Protein AF-A0A933JSU2-F1 (afdb_monomer)

Mean predicted aligned error: 5.45 Å

Radius of gyration: 15.97 Å; Cα contacts (8 Å, |Δi|>4): 319; chains: 1; bounding box: 37×45×42 Å

Structure (mmCIF, N/CA/C/O backbone):
data_AF-A0A933JSU2-F1
#
_entry.id   AF-A0A933JSU2-F1
#
loop_
_atom_site.group_PDB
_atom_site.id
_atom_site.type_symbol
_atom_site.label_atom_id
_atom_site.label_alt_id
_atom_site.label_comp_id
_atom_site.label_asym_id
_atom_site.label_entity_id
_atom_site.label_seq_id
_atom_site.pdbx_PDB_ins_code
_atom_site.Cartn_x
_atom_site.Cartn_y
_atom_site.Cartn_z
_atom_site.occupancy
_atom_site.B_iso_or_equiv
_atom_site.auth_seq_id
_atom_site.auth_comp_id
_atom_site.auth_asym_id
_atom_site.auth_atom_id
_atom_site.pdbx_PDB_model_num
ATOM 1 N N . MET A 1 1 ? 10.159 14.121 6.635 1.00 66.31 1 MET A N 1
ATOM 2 C CA . MET A 1 1 ? 8.686 14.130 6.765 1.00 66.31 1 MET A CA 1
ATOM 3 C C . MET A 1 1 ? 8.105 12.788 6.325 1.00 66.31 1 MET A C 1
ATOM 5 O O . MET A 1 1 ? 7.801 12.000 7.202 1.00 66.31 1 MET A O 1
ATOM 9 N N . LEU A 1 2 ? 8.091 12.448 5.029 1.00 83.69 2 LEU A N 1
ATOM 10 C CA . LEU A 1 2 ? 7.531 11.191 4.487 1.00 83.69 2 LEU A CA 1
ATOM 11 C C . LEU A 1 2 ? 7.936 9.894 5.227 1.00 83.69 2 LEU A C 1
ATOM 13 O O . LEU A 1 2 ? 7.106 9.008 5.416 1.00 83.69 2 LEU A O 1
ATOM 17 N N . LYS A 1 3 ? 9.190 9.804 5.694 1.00 85.19 3 LYS A N 1
ATOM 18 C CA . LYS A 1 3 ? 9.734 8.637 6.412 1.00 85.19 3 LYS A CA 1
ATOM 19 C C . LYS A 1 3 ? 8.897 8.212 7.629 1.00 85.19 3 LYS A C 1
ATOM 21 O O . LYS A 1 3 ? 8.788 7.021 7.881 1.00 85.19 3 LYS A O 1
ATOM 26 N N . ALA A 1 4 ? 8.274 9.148 8.352 1.00 87.25 4 ALA A N 1
ATOM 27 C CA . ALA A 1 4 ? 7.486 8.816 9.545 1.00 87.25 4 ALA A CA 1
ATOM 28 C C . ALA A 1 4 ? 6.256 7.946 9.216 1.00 87.25 4 ALA A C 1
ATOM 30 O O . ALA A 1 4 ? 5.925 7.030 9.968 1.00 87.25 4 ALA A O 1
ATOM 31 N N . TRP A 1 5 ? 5.644 8.171 8.051 1.00 91.56 5 TRP A N 1
ATOM 32 C CA . TRP A 1 5 ? 4.443 7.469 7.583 1.00 91.56 5 TRP A CA 1
ATOM 33 C C . TRP A 1 5 ? 4.733 6.355 6.582 1.00 91.56 5 TRP A C 1
ATOM 35 O O . TRP A 1 5 ? 3.798 5.717 6.104 1.00 91.56 5 TRP A O 1
ATOM 45 N N . THR A 1 6 ? 6.005 6.124 6.256 1.00 95.56 6 THR A N 1
ATOM 46 C CA . THR A 1 6 ? 6.408 5.141 5.250 1.00 95.56 6 THR A CA 1
ATOM 47 C 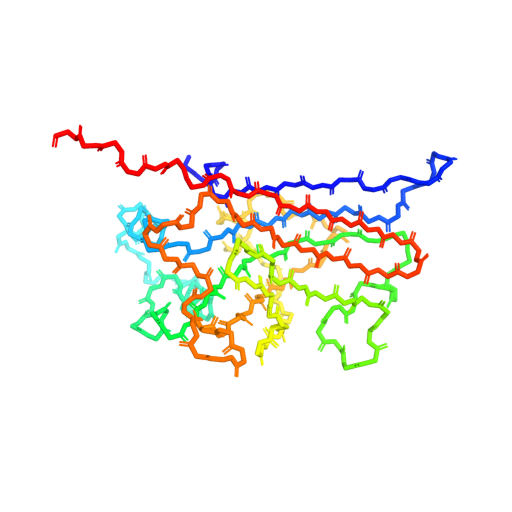C . THR A 1 6 ? 7.009 3.916 5.912 1.00 95.56 6 THR A C 1
ATOM 49 O O . THR A 1 6 ? 7.775 4.033 6.870 1.00 95.56 6 THR A O 1
ATOM 52 N N . ARG A 1 7 ? 6.643 2.741 5.413 1.00 97.69 7 ARG A N 1
ATOM 53 C CA . ARG A 1 7 ? 7.197 1.449 5.815 1.00 97.69 7 ARG A CA 1
ATOM 54 C C . ARG A 1 7 ? 7.610 0.682 4.576 1.00 97.69 7 ARG A C 1
ATOM 56 O O . ARG A 1 7 ? 7.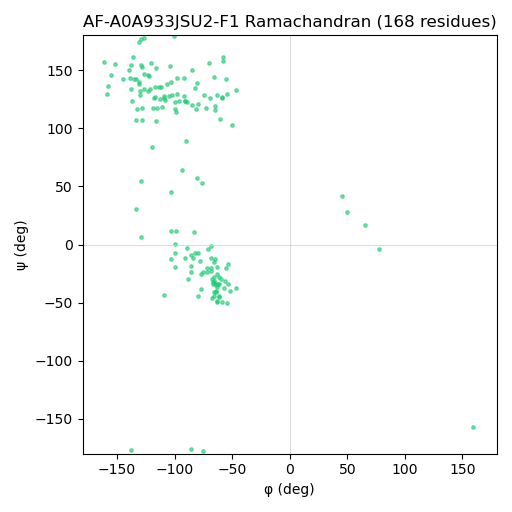090 0.936 3.492 1.00 97.69 7 ARG A O 1
ATOM 63 N N . GLU A 1 8 ? 8.558 -0.222 4.741 1.00 97.88 8 GLU A N 1
ATOM 64 C CA . GLU A 1 8 ? 9.029 -1.086 3.670 1.00 97.88 8 GLU A CA 1
ATOM 65 C C . GLU A 1 8 ? 9.229 -2.506 4.177 1.00 97.88 8 GLU A C 1
ATOM 67 O O . GLU A 1 8 ? 9.480 -2.712 5.363 1.00 97.88 8 GLU A O 1
ATOM 72 N N . ASP A 1 9 ? 9.129 -3.457 3.259 1.00 98.06 9 ASP A N 1
ATOM 73 C CA . ASP A 1 9 ? 9.507 -4.843 3.471 1.00 98.06 9 ASP A CA 1
ATOM 74 C C . ASP A 1 9 ? 10.104 -5.414 2.176 1.00 98.06 9 ASP A C 1
ATOM 76 O O . ASP A 1 9 ? 9.674 -5.080 1.064 1.00 98.06 9 ASP A O 1
ATOM 80 N N . ARG A 1 10 ? 11.128 -6.255 2.320 1.00 96.88 10 ARG A N 1
ATOM 81 C CA . ARG A 1 10 ? 11.820 -6.919 1.214 1.00 96.88 10 ARG A CA 1
ATOM 82 C C . ARG A 1 10 ? 11.866 -8.410 1.487 1.00 96.88 10 ARG A C 1
ATOM 84 O O . ARG A 1 10 ? 12.627 -8.879 2.329 1.00 96.88 10 ARG A O 1
ATOM 91 N N . VAL A 1 11 ? 11.061 -9.147 0.738 1.00 96.00 11 VAL A N 1
ATOM 92 C CA . VAL A 1 11 ? 10.885 -10.582 0.915 1.00 96.00 11 VAL A CA 1
ATOM 93 C C . VAL A 1 11 ? 11.864 -11.332 0.026 1.00 96.00 11 VAL A C 1
ATOM 95 O O . VAL A 1 11 ? 11.904 -11.123 -1.191 1.00 96.00 11 VAL A O 1
ATOM 98 N N . TYR A 1 12 ? 12.611 -12.242 0.645 1.00 93.50 12 TYR A N 1
ATOM 99 C CA . TYR A 1 12 ? 13.533 -13.152 -0.020 1.00 93.50 12 TYR A CA 1
ATOM 100 C C . TYR A 1 12 ? 13.161 -14.601 0.295 1.00 93.50 12 TYR A C 1
ATOM 102 O O . TYR A 1 12 ? 12.760 -14.911 1.415 1.00 93.50 12 TYR A O 1
ATOM 110 N N . ASP A 1 13 ? 13.352 -15.495 -0.669 1.00 89.44 13 ASP A N 1
ATOM 111 C CA . ASP A 1 13 ? 13.248 -16.943 -0.489 1.00 89.44 13 ASP A CA 1
ATOM 112 C C . ASP A 1 13 ? 14.517 -17.599 -1.031 1.00 89.44 13 ASP A C 1
ATOM 114 O O . ASP A 1 13 ? 14.833 -17.456 -2.208 1.00 89.44 13 ASP A O 1
ATOM 118 N N . ARG A 1 14 ? 15.283 -18.272 -0.164 1.00 85.75 14 ARG A N 1
ATOM 119 C CA . ARG A 1 14 ? 16.568 -18.916 -0.514 1.00 85.75 14 ARG A CA 1
ATOM 120 C C . ARG A 1 14 ? 17.494 -18.029 -1.371 1.00 85.75 14 ARG A C 1
ATOM 122 O O . ARG A 1 14 ? 18.152 -18.525 -2.277 1.00 85.75 14 ARG A O 1
ATOM 129 N N . LEU A 1 15 ? 17.571 -16.735 -1.033 1.00 84.94 15 LEU A N 1
ATOM 130 C CA . LEU A 1 15 ? 18.333 -15.668 -1.716 1.00 84.94 15 LEU A CA 1
ATOM 131 C C . LEU A 1 15 ? 17.701 -15.105 -3.004 1.00 84.94 15 LEU A C 1
ATOM 133 O O . LEU A 1 15 ? 18.206 -14.120 -3.541 1.00 84.94 15 LEU A O 1
ATOM 137 N N . GLU A 1 16 ? 16.576 -15.642 -3.468 1.00 89.25 16 GLU A N 1
ATOM 138 C CA . GLU A 1 16 ? 15.798 -15.052 -4.556 1.00 89.25 16 GLU A CA 1
ATOM 139 C C . GLU A 1 16 ? 14.899 -13.937 -4.024 1.00 89.25 16 GLU A C 1
ATOM 141 O O . GLU A 1 16 ? 14.214 -14.096 -3.014 1.00 89.25 16 GLU A O 1
ATOM 146 N N . SER A 1 17 ? 14.872 -12.798 -4.714 1.00 92.88 17 SER A N 1
ATOM 147 C CA . SER A 1 17 ? 13.956 -11.707 -4.365 1.00 92.88 17 SER A CA 1
ATOM 148 C C . SER A 1 17 ? 12.537 -12.073 -4.801 1.00 92.88 17 SER A C 1
ATOM 150 O O . SER A 1 17 ? 12.336 -12.449 -5.953 1.00 92.88 17 SER A O 1
ATOM 152 N N . ARG A 1 18 ? 11.555 -11.963 -3.901 1.00 95.50 18 ARG A N 1
ATOM 153 C CA . ARG A 1 18 ? 10.157 -12.356 -4.160 1.00 95.50 18 ARG A CA 1
ATOM 154 C C . ARG A 1 18 ? 9.210 -11.165 -4.275 1.00 95.50 18 ARG A C 1
ATOM 156 O O . ARG A 1 18 ? 8.371 -11.141 -5.168 1.00 95.50 18 ARG A O 1
ATOM 163 N N . LEU A 1 19 ? 9.348 -10.184 -3.387 1.00 97.56 19 LEU A N 1
ATOM 164 C CA . LEU A 1 19 ? 8.538 -8.965 -3.376 1.00 97.56 19 LEU A CA 1
ATOM 165 C C . LEU A 1 19 ? 9.284 -7.880 -2.612 1.00 97.56 19 LEU A C 1
ATOM 167 O O . LEU A 1 19 ? 9.680 -8.100 -1.470 1.00 97.56 19 LEU A O 1
ATOM 171 N N . PHE A 1 20 ? 9.418 -6.700 -3.203 1.00 98.06 20 PHE A N 1
ATOM 172 C CA . PHE A 1 20 ? 9.782 -5.488 -2.476 1.00 98.06 20 PHE A CA 1
ATOM 173 C C . PHE A 1 20 ? 8.563 -4.584 -2.427 1.00 98.06 20 PHE A C 1
ATOM 175 O O . PHE A 1 20 ? 7.991 -4.278 -3.470 1.00 98.06 20 PHE A O 1
ATOM 182 N N . ALA A 1 21 ? 8.168 -4.164 -1.233 1.00 98.38 21 ALA A N 1
ATOM 183 C CA . ALA A 1 21 ? 7.017 -3.304 -1.025 1.00 98.38 21 ALA A CA 1
ATOM 184 C C . ALA A 1 21 ? 7.411 -2.120 -0.147 1.00 98.38 21 ALA A C 1
ATOM 186 O O . ALA A 1 21 ? 8.007 -2.286 0.912 1.00 98.38 21 ALA A O 1
ATOM 187 N N . THR A 1 22 ? 7.039 -0.919 -0.570 1.00 98.62 22 THR A N 1
ATOM 188 C CA . THR A 1 22 ? 7.160 0.306 0.220 1.00 98.62 22 THR A CA 1
ATOM 189 C C . THR A 1 22 ? 5.818 1.010 0.185 1.00 98.62 22 THR A C 1
ATOM 191 O O . THR A 1 22 ? 5.270 1.217 -0.892 1.00 98.62 22 THR A O 1
ATOM 194 N N . ALA A 1 23 ? 5.276 1.384 1.338 1.00 98.19 23 ALA A N 1
ATOM 195 C CA . ALA A 1 23 ? 3.985 2.053 1.409 1.00 98.19 23 ALA A CA 1
ATOM 196 C C . ALA A 1 23 ? 4.019 3.258 2.337 1.00 98.19 23 ALA A C 1
ATOM 198 O O . ALA A 1 23 ? 4.630 3.213 3.404 1.00 98.19 23 ALA A O 1
ATOM 199 N N . THR A 1 24 ? 3.303 4.312 1.958 1.00 96.69 24 THR A N 1
ATOM 200 C CA . THR A 1 24 ? 3.030 5.485 2.788 1.00 96.69 24 THR A CA 1
ATOM 201 C C . THR A 1 24 ? 1.565 5.484 3.203 1.00 96.69 24 THR A C 1
ATOM 203 O O . THR A 1 24 ? 0.681 5.493 2.351 1.00 96.69 24 THR A O 1
ATOM 206 N N . PHE A 1 25 ? 1.303 5.536 4.509 1.00 95.06 25 PHE A N 1
ATOM 207 C CA . PHE A 1 25 ? -0.050 5.722 5.027 1.00 95.06 25 PHE A CA 1
ATOM 208 C C . PHE A 1 25 ? -0.458 7.200 4.958 1.00 95.06 25 PHE A C 1
ATOM 210 O O . PHE A 1 25 ? 0.176 8.057 5.585 1.00 95.06 25 PHE A O 1
ATOM 217 N N . HIS A 1 26 ? -1.538 7.510 4.240 1.00 92.50 26 HIS A N 1
ATOM 218 C CA . HIS A 1 26 ? -2.060 8.872 4.102 1.00 92.50 26 HIS A CA 1
ATOM 219 C C . HIS A 1 26 ? -2.895 9.288 5.316 1.00 92.50 26 HIS A C 1
ATOM 221 O O . HIS A 1 26 ? -4.055 9.663 5.189 1.00 92.50 26 HIS A O 1
ATOM 227 N N . SER A 1 27 ? -2.308 9.238 6.513 1.00 86.25 27 SER A N 1
ATOM 228 C CA . SER A 1 27 ? -2.986 9.692 7.734 1.00 86.25 27 SER A CA 1
ATOM 229 C C . SER A 1 27 ? -3.430 11.164 7.637 1.00 86.25 27 SER A C 1
ATOM 231 O O . SER A 1 27 ? -2.806 11.946 6.910 1.00 86.25 27 SER A O 1
ATOM 233 N N . PRO A 1 28 ? -4.424 11.605 8.432 1.00 83.69 28 PRO A N 1
ATOM 234 C CA . PRO A 1 28 ? -4.781 13.022 8.524 1.00 83.69 28 PRO A CA 1
ATOM 235 C C . PRO A 1 28 ? -3.577 13.929 8.832 1.00 83.69 28 PRO A C 1
ATOM 237 O O . PRO A 1 28 ? -3.412 14.978 8.213 1.00 83.69 28 PRO A O 1
ATOM 240 N N . ALA A 1 29 ? -2.680 13.490 9.724 1.00 84.38 29 ALA A N 1
ATOM 241 C CA . ALA A 1 29 ? -1.452 14.216 10.048 1.00 84.38 29 ALA A CA 1
ATOM 242 C C . ALA A 1 29 ? -0.496 14.319 8.848 1.00 84.38 29 ALA A C 1
ATOM 244 O O . ALA A 1 29 ? 0.083 15.380 8.615 1.00 84.38 29 ALA A O 1
ATOM 245 N N . PHE A 1 30 ? -0.363 13.246 8.059 1.00 87.19 30 PHE A N 1
ATOM 246 C CA . PHE A 1 30 ? 0.421 13.264 6.825 1.00 87.19 30 PHE A CA 1
ATOM 247 C C . PHE A 1 30 ? -0.168 14.240 5.810 1.00 87.19 30 PHE A C 1
ATOM 249 O O . PHE A 1 30 ? 0.569 15.067 5.286 1.00 87.19 30 PHE A O 1
ATOM 256 N N . ARG A 1 31 ? -1.483 14.185 5.564 1.00 86.38 31 ARG A N 1
ATOM 257 C CA . ARG A 1 31 ? -2.166 15.068 4.606 1.00 86.38 31 ARG A CA 1
ATOM 258 C C . ARG A 1 31 ? -2.038 16.536 5.000 1.00 86.38 31 ARG A C 1
ATOM 260 O O . ARG A 1 31 ? -1.639 17.354 4.179 1.00 86.38 31 ARG A O 1
ATOM 267 N N . LYS A 1 32 ? -2.247 16.858 6.281 1.00 84.56 32 LYS A N 1
ATOM 268 C CA . LYS A 1 32 ? -2.030 18.214 6.807 1.00 84.56 32 LYS A CA 1
ATOM 269 C C . LYS A 1 32 ? -0.588 18.678 6.594 1.00 84.56 32 LYS A C 1
ATOM 271 O O . LYS A 1 32 ? -0.364 19.765 6.074 1.00 84.56 32 LYS A O 1
ATOM 276 N N . ALA A 1 33 ? 0.390 17.851 6.964 1.00 84.19 33 ALA A N 1
ATOM 277 C CA . ALA A 1 33 ? 1.801 18.175 6.772 1.00 84.19 33 ALA A CA 1
ATOM 278 C C . ALA A 1 33 ? 2.165 18.307 5.281 1.00 84.19 33 ALA A C 1
ATOM 280 O O . ALA A 1 33 ? 2.973 19.157 4.913 1.00 84.19 33 ALA A O 1
ATOM 281 N N . PHE A 1 34 ? 1.561 17.485 4.419 1.00 84.25 34 PHE A N 1
ATOM 282 C CA . PHE A 1 34 ? 1.724 17.538 2.971 1.00 84.25 34 PHE A CA 1
ATOM 283 C C . PHE A 1 34 ? 1.208 18.862 2.402 1.00 84.25 34 PHE A C 1
ATOM 285 O O . PHE A 1 34 ? 1.961 19.523 1.690 1.00 84.25 34 PHE A O 1
ATOM 292 N N . MET A 1 35 ? -0.010 19.275 2.767 1.00 82.00 35 MET A N 1
ATOM 293 C CA . MET A 1 35 ? -0.618 20.537 2.329 1.00 82.00 35 MET A CA 1
ATOM 294 C C . MET A 1 35 ? 0.182 21.761 2.788 1.00 82.00 35 MET A C 1
ATOM 296 O O . MET A 1 35 ? 0.460 22.630 1.974 1.00 82.00 35 MET A O 1
ATOM 300 N N . LEU A 1 36 ? 0.636 21.797 4.049 1.00 82.12 36 LEU A N 1
ATOM 301 C CA . LEU A 1 36 ? 1.472 22.894 4.572 1.00 82.12 36 LEU A CA 1
ATOM 302 C C . LEU A 1 36 ? 2.815 23.035 3.842 1.00 82.12 36 LEU A C 1
ATOM 304 O O . LEU A 1 36 ? 3.406 24.105 3.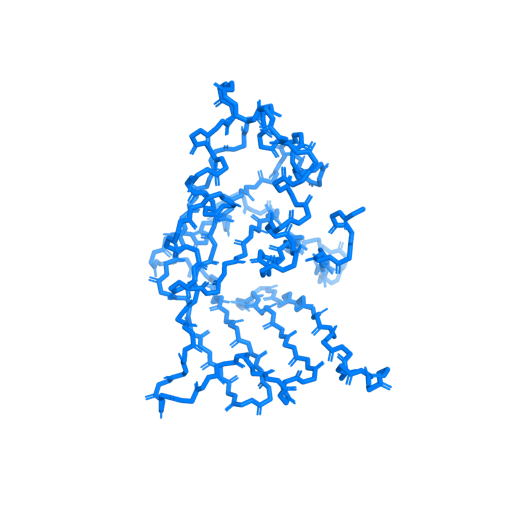811 1.00 82.12 36 LEU A O 1
ATOM 308 N N . ARG A 1 37 ? 3.345 21.944 3.283 1.00 76.31 37 ARG A N 1
ATOM 309 C CA . ARG A 1 37 ? 4.603 21.974 2.523 1.00 76.31 37 ARG A CA 1
ATOM 310 C C . ARG A 1 37 ? 4.396 22.349 1.054 1.00 76.31 37 ARG A C 1
ATOM 312 O O . ARG A 1 37 ? 5.356 22.707 0.380 1.00 76.31 37 ARG A O 1
ATOM 319 N N . HIS A 1 38 ? 3.169 22.227 0.563 1.00 71.69 38 HIS A N 1
ATOM 320 C CA . HIS A 1 38 ? 2.805 22.410 -0.834 1.00 71.69 38 HIS A CA 1
ATOM 321 C C . HIS A 1 38 ? 1.621 23.381 -0.924 1.00 71.69 38 HIS A C 1
ATOM 323 O O . HIS A 1 38 ? 0.584 23.042 -1.488 1.00 71.69 38 HIS A O 1
ATOM 329 N N . GLU A 1 39 ? 1.769 24.571 -0.333 1.00 58.47 39 GLU A N 1
ATOM 330 C CA . GLU A 1 39 ? 0.710 25.593 -0.269 1.00 58.47 39 GLU A CA 1
ATOM 331 C C . GLU A 1 39 ? 0.251 26.036 -1.674 1.00 58.47 39 GLU A C 1
ATOM 333 O O . GLU A 1 39 ? -0.933 26.281 -1.886 1.00 58.47 39 GLU A O 1
ATOM 338 N N . ASP A 1 40 ? 1.152 25.988 -2.664 1.00 55.69 40 ASP A N 1
ATOM 339 C CA . ASP A 1 40 ? 0.900 26.351 -4.065 1.00 55.69 40 ASP A CA 1
ATOM 340 C C . ASP A 1 40 ? 0.730 25.134 -4.990 1.00 55.69 40 ASP A C 1
ATOM 342 O O . ASP A 1 40 ? 1.293 25.063 -6.089 1.00 55.69 40 ASP A O 1
ATOM 346 N N . PHE A 1 41 ? -0.041 24.128 -4.572 1.00 62.91 41 PHE A N 1
ATOM 347 C CA . PHE A 1 41 ? -0.300 22.939 -5.391 1.00 62.91 41 PHE A CA 1
ATOM 348 C C . PHE A 1 41 ? -1.321 23.206 -6.521 1.00 62.91 41 PHE A C 1
ATOM 350 O O . PHE A 1 41 ? -2.316 22.502 -6.670 1.00 62.91 41 PHE A O 1
ATOM 357 N N . SER A 1 42 ? -1.061 24.239 -7.326 1.00 58.44 42 SER A N 1
ATOM 358 C CA . SER A 1 42 ? -1.865 24.688 -8.475 1.00 58.44 42 SER A CA 1
ATOM 359 C C . SER A 1 42 ? -1.302 24.209 -9.825 1.00 58.44 42 SER A C 1
ATOM 361 O O . SER A 1 42 ? -1.920 24.416 -10.866 1.00 58.44 42 SER A O 1
ATOM 363 N N . GLY A 1 43 ? -0.116 23.587 -9.831 1.00 66.94 43 GLY A N 1
ATOM 364 C CA . GLY A 1 43 ? 0.557 23.082 -11.037 1.00 66.94 43 GLY A CA 1
ATOM 365 C C . GLY A 1 43 ? 0.121 21.668 -11.464 1.00 66.94 43 GLY A C 1
ATOM 366 O O . GLY A 1 43 ? -0.718 21.064 -10.808 1.00 66.94 43 GLY A O 1
ATOM 367 N N . PRO A 1 44 ? 0.728 21.075 -12.512 1.00 62.34 44 PRO A N 1
ATOM 368 C CA . PRO A 1 44 ? 0.314 19.784 -13.093 1.00 62.34 44 PRO A CA 1
ATOM 369 C C . PRO A 1 44 ? 0.244 18.586 -12.129 1.00 62.34 44 PRO A C 1
ATOM 371 O O . PRO A 1 44 ? -0.414 17.592 -12.434 1.00 62.34 44 PRO A O 1
ATOM 374 N N . GLY A 1 45 ? 0.924 18.661 -10.979 1.00 68.19 45 GLY A N 1
ATOM 375 C CA . GLY A 1 45 ? 0.847 17.652 -9.923 1.00 68.19 45 GLY A CA 1
ATOM 376 C C . GLY A 1 45 ? -0.481 17.645 -9.162 1.00 68.19 45 GLY A C 1
ATOM 377 O O . GLY A 1 45 ? -0.807 16.618 -8.567 1.00 68.19 45 GLY A O 1
ATOM 378 N N . SER A 1 46 ? -1.247 18.744 -9.208 1.00 72.44 46 SER A N 1
ATOM 379 C CA . SER A 1 46 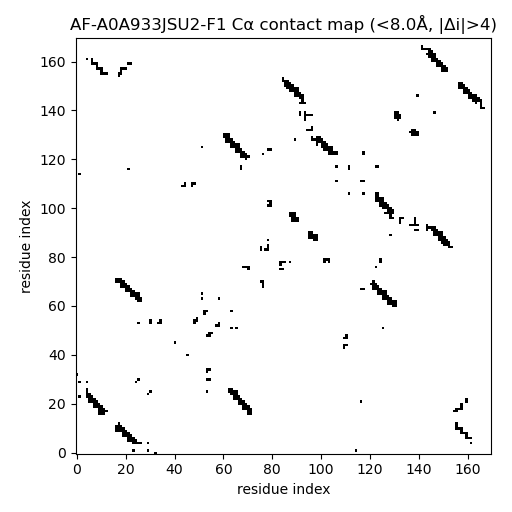? -2.465 19.000 -8.423 1.00 72.44 46 SER A CA 1
ATOM 380 C C . SER A 1 46 ? -3.516 17.914 -8.553 1.00 72.44 46 SER A C 1
ATOM 382 O O . SER A 1 46 ? -3.943 17.334 -7.554 1.00 72.44 46 SER A O 1
ATOM 384 N N . GLU A 1 47 ? -3.834 17.556 -9.789 1.00 75.00 47 GLU A N 1
ATOM 385 C CA . GLU A 1 47 ? -4.787 16.501 -10.113 1.00 75.00 47 GLU A CA 1
ATOM 386 C C . GLU A 1 47 ? -4.343 15.136 -9.571 1.00 75.00 47 GLU A C 1
ATOM 388 O O . GLU A 1 47 ? -5.170 14.341 -9.128 1.00 75.00 47 GLU A O 1
ATOM 393 N N . GLN A 1 48 ? -3.034 14.859 -9.540 1.00 75.12 48 GLN A N 1
ATOM 394 C CA . GLN A 1 48 ? -2.525 13.591 -9.015 1.00 75.12 48 GLN A CA 1
ATOM 395 C C . GLN A 1 48 ? -2.533 13.537 -7.483 1.00 75.12 48 GLN A C 1
ATOM 397 O O . GLN A 1 48 ? -2.868 12.502 -6.915 1.00 75.12 48 GLN A O 1
ATOM 402 N N . ALA A 1 49 ? -2.225 14.632 -6.782 1.00 77.19 49 ALA A N 1
ATOM 403 C CA . ALA A 1 49 ? -2.411 14.644 -5.327 1.00 77.19 49 ALA A CA 1
ATOM 404 C C . ALA A 1 49 ? -3.896 14.564 -4.953 1.00 77.19 49 ALA A C 1
ATOM 406 O O . ALA A 1 49 ? -4.245 13.912 -3.971 1.00 77.19 49 ALA A O 1
ATOM 407 N N . ARG A 1 50 ? -4.777 15.170 -5.759 1.00 77.50 50 ARG A N 1
ATOM 408 C CA . ARG A 1 50 ? -6.227 15.084 -5.572 1.00 77.50 50 ARG A CA 1
ATOM 409 C C . ARG A 1 50 ? -6.750 13.663 -5.779 1.00 77.50 50 ARG A C 1
ATOM 411 O O . ARG A 1 50 ? -7.587 13.212 -4.995 1.00 77.50 50 ARG A O 1
ATOM 418 N N . SER A 1 51 ? -6.249 12.945 -6.788 1.00 75.00 51 SER A N 1
ATOM 419 C CA . SER A 1 51 ? -6.636 11.552 -7.043 1.00 75.00 51 SER A CA 1
ATOM 420 C C . SER A 1 51 ? -6.154 10.595 -5.949 1.00 75.00 51 SER A C 1
ATOM 422 O O . SER A 1 51 ? -6.860 9.639 -5.646 1.00 75.00 51 SER A O 1
ATOM 424 N N . LEU A 1 52 ? -5.029 10.904 -5.296 1.00 79.38 52 LEU A N 1
ATOM 425 C CA . LEU A 1 52 ? -4.510 10.236 -4.091 1.00 79.38 52 LEU A CA 1
ATOM 426 C C . LEU A 1 52 ? -5.137 10.738 -2.775 1.00 79.38 52 LEU A C 1
ATOM 428 O O . LEU A 1 52 ? -4.608 10.481 -1.689 1.00 79.38 52 LEU A O 1
ATOM 432 N N . SER A 1 53 ? -6.210 11.525 -2.886 1.00 80.31 53 SER A N 1
ATOM 433 C CA . SER A 1 53 ? -6.935 12.179 -1.791 1.00 80.31 53 SER A CA 1
ATOM 434 C C . SER A 1 53 ? -6.039 12.943 -0.805 1.00 80.31 53 SER A C 1
ATOM 436 O O . SER A 1 53 ? -6.385 13.109 0.360 1.00 80.31 53 SER A O 1
ATOM 438 N N . LEU A 1 54 ? -4.881 13.443 -1.240 1.00 79.62 54 LEU A N 1
ATOM 439 C CA . LEU A 1 54 ? -3.968 14.188 -0.367 1.00 79.62 54 LEU A CA 1
ATOM 440 C C . LEU A 1 54 ? -4.505 15.579 -0.015 1.00 79.62 54 LEU A C 1
ATOM 442 O O . LEU A 1 54 ? -4.112 16.144 1.001 1.00 79.62 54 LEU A O 1
ATOM 446 N N . THR A 1 55 ? -5.392 16.113 -0.855 1.00 70.94 55 THR A N 1
ATOM 447 C CA . THR A 1 55 ? -5.957 17.467 -0.759 1.00 70.94 55 THR A CA 1
ATOM 448 C C . THR A 1 55 ? -7.492 17.481 -0.844 1.00 70.94 55 THR A C 1
ATOM 450 O O . THR A 1 55 ? -8.101 18.546 -0.913 1.00 70.94 55 THR A O 1
ATOM 453 N N . SER A 1 56 ? -8.135 16.306 -0.858 1.00 72.25 56 SER A N 1
ATOM 454 C CA . SER A 1 56 ? -9.578 16.144 -1.104 1.00 72.25 56 SER A CA 1
ATOM 455 C C . SER A 1 56 ? -10.379 16.000 0.193 1.00 72.25 56 SER A C 1
ATOM 457 O O . SER A 1 56 ? -9.956 15.282 1.092 1.00 72.25 56 SER A O 1
ATOM 459 N N . ALA A 1 57 ? -11.589 16.570 0.253 1.00 62.59 57 ALA A N 1
ATOM 460 C CA . ALA A 1 57 ? -12.508 16.376 1.386 1.00 62.59 57 ALA A CA 1
ATOM 461 C C . ALA A 1 57 ? -12.942 14.903 1.575 1.00 62.59 57 ALA A C 1
ATOM 463 O O . ALA A 1 57 ? -13.051 14.435 2.701 1.00 62.59 57 ALA A O 1
ATOM 464 N N . GLY A 1 58 ? -13.084 14.133 0.486 1.00 59.44 58 GLY A N 1
ATOM 465 C CA . GLY A 1 58 ? -13.403 12.693 0.536 1.00 59.44 58 GLY A CA 1
ATOM 466 C C . GLY A 1 58 ? -12.284 11.799 1.096 1.00 59.44 58 GLY A C 1
ATOM 467 O O . GLY A 1 58 ? -12.453 10.591 1.218 1.00 59.44 58 GLY A O 1
ATOM 468 N N . ALA A 1 59 ? -11.130 12.368 1.459 1.00 65.50 59 ALA A N 1
ATOM 469 C CA . ALA A 1 59 ? -10.024 11.638 2.080 1.00 65.50 59 ALA A CA 1
ATOM 470 C C . ALA A 1 59 ? -10.358 11.099 3.483 1.00 65.50 59 ALA A C 1
ATOM 472 O O . ALA A 1 59 ? -9.620 10.272 4.024 1.00 65.50 59 ALA A O 1
ATOM 473 N N . GLU A 1 60 ? -11.433 11.598 4.091 1.00 71.12 60 GLU A N 1
ATOM 474 C CA . GLU A 1 60 ? -11.928 11.137 5.387 1.00 71.12 60 GLU A CA 1
ATOM 475 C C . GLU A 1 60 ? -12.822 9.898 5.273 1.00 71.12 60 GLU A C 1
ATOM 477 O O . GLU A 1 60 ? -13.060 9.251 6.282 1.00 71.12 60 GLU A O 1
ATOM 482 N N . GLU A 1 61 ? -13.254 9.514 4.067 1.00 83.06 61 GLU 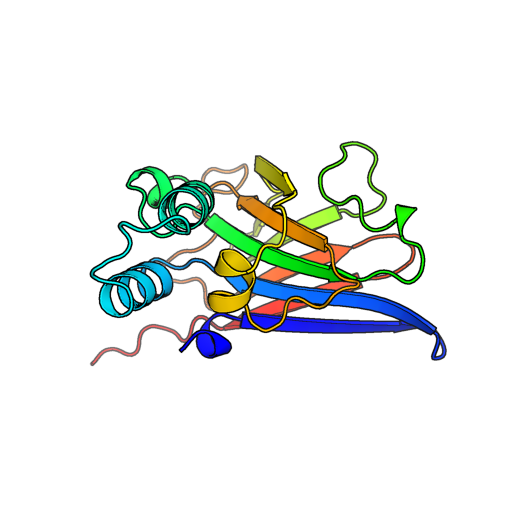A N 1
ATOM 483 C CA . GLU A 1 61 ? -14.184 8.393 3.847 1.00 83.06 61 GLU A CA 1
ATOM 484 C C . GLU A 1 61 ? -13.485 7.027 3.741 1.00 83.06 61 GLU A C 1
ATOM 486 O O . GLU A 1 61 ? -14.139 5.985 3.706 1.00 83.06 61 GLU A O 1
ATOM 491 N N . SER A 1 62 ? -12.150 7.003 3.670 1.00 89.00 62 SER A N 1
ATOM 492 C CA . SER A 1 62 ? -11.374 5.765 3.558 1.00 89.00 62 SER A CA 1
ATOM 493 C C . SER A 1 62 ? -9.980 5.886 4.168 1.00 89.00 62 SER A C 1
ATOM 495 O O . SER A 1 62 ? -9.398 6.970 4.257 1.00 89.00 62 S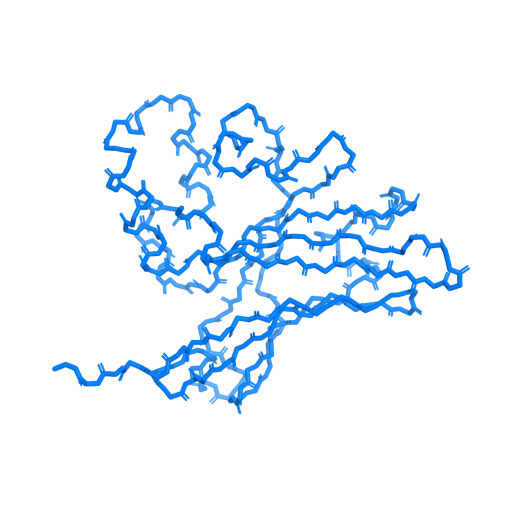ER A O 1
ATOM 497 N N . LEU A 1 63 ? -9.422 4.744 4.567 1.00 92.69 63 LEU A N 1
ATOM 498 C CA . LEU A 1 63 ? -8.007 4.634 4.910 1.00 92.69 63 LEU A CA 1
ATOM 499 C C . LEU A 1 63 ? -7.227 4.400 3.615 1.00 92.69 63 LEU A C 1
ATOM 501 O O . LEU A 1 63 ? -7.469 3.409 2.930 1.00 92.69 63 LEU A O 1
ATOM 505 N N . GLU A 1 64 ? -6.301 5.295 3.271 1.00 94.69 64 GLU A N 1
ATOM 506 C CA . GLU A 1 64 ? -5.582 5.250 1.993 1.00 94.69 64 GLU A CA 1
ATOM 507 C C . GLU A 1 64 ? -4.077 5.045 2.190 1.00 94.69 64 GLU A C 1
ATOM 509 O O . GLU A 1 64 ? -3.434 5.684 3.031 1.00 94.69 64 GLU A O 1
ATOM 514 N N . PHE A 1 65 ? -3.516 4.158 1.374 1.00 96.69 65 PHE A N 1
ATOM 515 C CA . PHE A 1 65 ? -2.089 3.896 1.266 1.00 96.69 65 PHE A CA 1
ATOM 516 C C . PHE A 1 65 ? -1.639 4.156 -0.164 1.00 96.69 65 PHE A C 1
ATOM 518 O O . PHE A 1 65 ? -2.256 3.665 -1.109 1.00 96.69 65 PHE A O 1
ATOM 525 N N . PHE A 1 66 ? -0.527 4.866 -0.325 1.00 97.31 66 PHE A N 1
ATOM 526 C CA . PHE A 1 66 ? 0.230 4.817 -1.570 1.00 97.31 66 PHE A CA 1
ATOM 527 C C . PHE A 1 66 ? 1.281 3.722 -1.449 1.00 97.31 66 PHE A C 1
ATOM 529 O O . PHE A 1 66 ? 2.075 3.742 -0.510 1.00 97.31 66 PHE A O 1
ATOM 536 N N . VAL A 1 67 ? 1.270 2.762 -2.366 1.00 98.31 67 VAL A N 1
ATOM 537 C CA . VAL A 1 67 ? 2.113 1.564 -2.319 1.00 98.31 67 VAL A CA 1
ATOM 538 C C . VAL A 1 67 ? 2.944 1.494 -3.593 1.00 98.31 67 VAL A C 1
ATOM 540 O O . VAL A 1 67 ? 2.408 1.637 -4.684 1.00 98.31 67 VAL A O 1
ATOM 543 N N . SER A 1 68 ? 4.245 1.260 -3.461 1.00 98.44 68 SER A N 1
ATOM 544 C CA . SER A 1 68 ? 5.169 0.933 -4.545 1.00 98.44 68 SER A CA 1
ATOM 545 C C . SER A 1 68 ? 5.644 -0.500 -4.364 1.00 98.44 68 SER A C 1
ATOM 547 O O . SER A 1 68 ? 6.192 -0.833 -3.312 1.00 98.44 68 SER A O 1
ATOM 549 N N . THR A 1 69 ? 5.475 -1.334 -5.383 1.00 98.31 69 THR A N 1
ATOM 550 C CA . THR A 1 69 ? 5.857 -2.748 -5.353 1.00 98.31 69 THR A CA 1
ATOM 551 C C . THR A 1 69 ? 6.753 -3.112 -6.524 1.00 98.31 69 THR A C 1
ATOM 553 O O . THR A 1 69 ? 6.609 -2.597 -7.633 1.00 98.31 69 THR A O 1
ATOM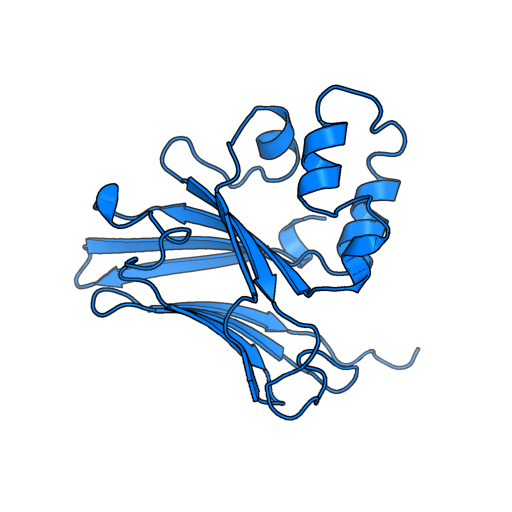 556 N N . TRP A 1 70 ? 7.664 -4.045 -6.288 1.00 97.94 70 TRP A N 1
ATOM 557 C CA . TRP A 1 70 ? 8.447 -4.724 -7.312 1.00 97.94 70 TRP A CA 1
ATOM 558 C C . TRP A 1 70 ? 8.393 -6.232 -7.073 1.00 97.94 70 TRP A C 1
ATOM 560 O O . TRP A 1 70 ? 8.514 -6.683 -5.933 1.00 97.94 70 TRP A O 1
ATOM 570 N N . THR A 1 71 ? 8.249 -7.003 -8.144 1.00 97.31 71 THR A N 1
ATOM 571 C CA . THR A 1 71 ? 8.276 -8.471 -8.148 1.00 97.31 71 THR A CA 1
ATOM 572 C C . THR A 1 71 ? 9.273 -8.948 -9.210 1.00 97.31 71 THR A C 1
ATOM 574 O O . THR A 1 71 ? 9.491 -8.247 -10.201 1.00 97.31 71 THR A O 1
ATOM 577 N N . PRO A 1 72 ? 9.880 -10.138 -9.047 1.00 95.50 72 PRO A N 1
ATOM 578 C CA . PRO A 1 72 ? 10.821 -10.688 -10.025 1.00 95.50 72 PRO A CA 1
ATOM 579 C C . PRO A 1 72 ? 10.148 -11.039 -11.359 1.00 95.50 72 PRO A C 1
ATOM 581 O O . PRO A 1 72 ? 10.775 -10.922 -12.408 1.00 95.50 72 PRO A O 1
ATOM 584 N N . ASN A 1 73 ? 8.877 -11.450 -11.323 1.00 95.31 73 ASN A N 1
ATOM 585 C CA . ASN A 1 73 ? 8.043 -11.609 -12.507 1.00 95.31 73 ASN A CA 1
ATOM 586 C C . ASN A 1 73 ? 7.127 -10.377 -12.643 1.00 95.31 73 ASN A C 1
ATOM 588 O O . ASN A 1 73 ? 6.303 -10.171 -11.745 1.00 95.31 73 ASN A O 1
ATOM 592 N N . PRO A 1 74 ? 7.242 -9.573 -13.718 1.00 93.12 74 PRO A N 1
ATOM 593 C CA . PRO A 1 74 ? 6.387 -8.408 -13.950 1.00 93.12 74 PRO A CA 1
ATOM 594 C C . PRO A 1 74 ? 4.889 -8.722 -13.967 1.00 93.12 74 PRO A C 1
ATOM 596 O O . PRO A 1 74 ? 4.110 -7.886 -13.515 1.00 93.12 74 PRO A O 1
ATOM 599 N N . ASP A 1 75 ? 4.500 -9.919 -14.415 1.00 95.19 75 ASP A N 1
ATOM 600 C CA . ASP A 1 75 ? 3.094 -10.340 -14.471 1.00 95.19 75 ASP A CA 1
ATOM 601 C C . ASP A 1 75 ? 2.499 -10.529 -13.073 1.00 95.19 75 ASP A C 1
ATOM 603 O O . ASP A 1 75 ? 1.298 -10.415 -12.895 1.00 95.19 75 ASP A O 1
ATOM 607 N N . TRP A 1 76 ? 3.334 -10.767 -12.056 1.00 96.88 76 TRP A N 1
ATOM 608 C CA . TRP A 1 76 ? 2.882 -10.800 -10.664 1.00 96.88 76 TRP A CA 1
ATOM 609 C C . TRP A 1 76 ? 2.709 -9.402 -10.074 1.00 96.88 76 TRP A C 1
ATOM 611 O O . TRP A 1 76 ? 2.286 -9.284 -8.934 1.00 96.88 76 TRP A O 1
ATOM 621 N N . ASN A 1 77 ? 3.097 -8.326 -10.758 1.00 97.38 77 ASN A N 1
ATOM 622 C CA . ASN A 1 77 ? 2.917 -6.975 -10.237 1.00 97.38 77 ASN A CA 1
ATOM 623 C C . ASN A 1 77 ? 1.594 -6.394 -10.744 1.00 97.38 77 ASN A C 1
ATOM 625 O O . ASN A 1 77 ? 1.568 -5.437 -11.515 1.00 97.38 77 ASN A O 1
ATOM 629 N N . ASP A 1 78 ? 0.502 -7.017 -10.324 1.00 97.69 78 ASP A N 1
ATOM 630 C CA . ASP A 1 78 ? -0.845 -6.844 -10.867 1.00 97.69 78 ASP A CA 1
ATOM 631 C C . ASP A 1 78 ? -1.892 -6.662 -9.754 1.00 97.69 78 ASP A C 1
ATOM 633 O O . ASP A 1 78 ? -3.045 -7.038 -9.908 1.00 97.69 78 ASP A O 1
ATOM 637 N N . PHE A 1 79 ? -1.499 -6.066 -8.622 1.00 98.19 79 PHE A N 1
ATOM 638 C CA . PHE A 1 79 ? -2.323 -5.922 -7.409 1.00 98.19 79 PHE A CA 1
ATOM 639 C C . PHE A 1 79 ? -3.703 -5.267 -7.624 1.00 98.19 79 PHE A C 1
ATOM 641 O O . PHE A 1 79 ? -4.542 -5.329 -6.731 1.00 98.19 79 PHE A O 1
ATOM 648 N N . ASP A 1 80 ? -3.925 -4.580 -8.747 1.00 97.94 80 ASP A N 1
ATOM 649 C CA . ASP A 1 80 ? -5.204 -3.969 -9.119 1.00 97.94 80 ASP A CA 1
ATOM 650 C C . ASP A 1 80 ? -6.146 -4.892 -9.912 1.00 97.94 80 ASP A C 1
ATOM 652 O O . ASP A 1 80 ? -7.257 -4.468 -10.225 1.00 97.94 80 ASP A O 1
ATOM 656 N N . GLN A 1 81 ? -5.722 -6.115 -10.238 1.00 97.94 81 GLN A N 1
ATOM 657 C CA . GLN A 1 81 ? -6.526 -7.113 -10.945 1.00 97.94 81 GLN A CA 1
ATOM 658 C C . GLN A 1 81 ? -7.284 -8.024 -9.971 1.00 97.94 81 GLN A C 1
ATOM 660 O O . GLN A 1 81 ? -6.757 -8.417 -8.928 1.00 97.94 81 GLN A O 1
ATOM 665 N N . ASP A 1 82 ? -8.511 -8.402 -10.338 1.00 94.00 82 ASP A N 1
ATOM 666 C CA . ASP A 1 82 ? -9.370 -9.276 -9.524 1.00 94.00 82 ASP A CA 1
ATOM 667 C C . ASP A 1 82 ? -8.808 -10.705 -9.386 1.00 94.00 82 ASP A C 1
ATOM 669 O O . ASP A 1 82 ? -9.072 -11.387 -8.394 1.00 94.00 82 ASP A O 1
ATOM 673 N N . ASP A 1 83 ? -8.031 -11.161 -10.372 1.00 95.12 83 ASP A N 1
ATOM 674 C CA . ASP A 1 83 ? -7.378 -12.472 -10.425 1.00 95.12 83 ASP A CA 1
ATOM 675 C C . ASP A 1 83 ? -5.899 -12.440 -10.004 1.00 95.12 83 ASP A C 1
ATOM 677 O O . ASP A 1 83 ? -5.195 -13.443 -10.154 1.00 95.12 83 ASP A O 1
ATOM 681 N N . SER A 1 84 ? -5.440 -11.325 -9.421 1.00 97.50 84 SER A N 1
ATOM 682 C CA . SER A 1 84 ? -4.079 -11.208 -8.898 1.00 97.50 84 SER A CA 1
ATOM 683 C C . SER A 1 84 ? -3.770 -12.319 -7.892 1.00 97.50 84 SER A C 1
ATOM 685 O O . SER A 1 84 ? -4.583 -12.690 -7.038 1.00 97.50 84 SER A O 1
ATOM 687 N N . ILE A 1 85 ? -2.530 -12.815 -7.921 1.00 97.38 85 ILE A N 1
ATOM 688 C CA . ILE A 1 85 ? -2.053 -13.806 -6.944 1.00 97.38 85 ILE A CA 1
ATOM 689 C C . ILE A 1 85 ? -1.927 -13.227 -5.526 1.00 97.38 85 ILE A C 1
ATOM 691 O O . ILE A 1 85 ? -1.690 -13.975 -4.570 1.00 97.38 85 ILE A O 1
ATOM 695 N N . TRP A 1 86 ? -2.021 -11.902 -5.388 1.00 98.25 86 TRP A N 1
ATOM 696 C CA . TRP A 1 86 ? -1.808 -11.191 -4.139 1.00 98.25 86 TRP A CA 1
ATOM 697 C C . TRP A 1 86 ? -3.113 -10.868 -3.431 1.00 98.25 86 TRP A C 1
ATOM 699 O O . TRP A 1 86 ? -4.010 -10.216 -3.952 1.00 98.25 86 TRP A O 1
ATOM 709 N N . ARG A 1 87 ? -3.158 -11.222 -2.153 1.00 98.19 87 ARG A N 1
ATOM 710 C CA . ARG A 1 87 ? -4.139 -10.722 -1.204 1.00 98.19 87 ARG A CA 1
ATOM 711 C C . ARG A 1 87 ? -3.549 -9.552 -0.440 1.00 98.19 87 ARG A C 1
ATOM 713 O O . ARG A 1 87 ? -2.521 -9.701 0.221 1.00 98.19 87 ARG A O 1
ATOM 720 N N . VAL A 1 88 ? -4.236 -8.418 -0.494 1.00 98.44 88 VAL A N 1
ATOM 721 C CA . VAL A 1 88 ? -3.906 -7.239 0.307 1.00 98.44 88 VAL A CA 1
ATOM 722 C C . VAL A 1 88 ? -4.884 -7.151 1.474 1.00 98.44 88 VAL A C 1
ATOM 724 O O . VAL A 1 88 ? -6.095 -7.194 1.269 1.00 98.44 88 VAL A O 1
ATOM 727 N N . THR A 1 89 ? -4.370 -7.020 2.694 1.00 97.88 89 THR A N 1
ATOM 728 C CA . THR A 1 89 ? -5.192 -6.964 3.909 1.00 97.88 89 THR A CA 1
ATOM 729 C C . THR A 1 89 ? -4.663 -5.897 4.858 1.00 97.88 89 THR A C 1
ATOM 731 O O . THR A 1 89 ? -3.465 -5.845 5.136 1.00 97.88 89 THR A O 1
ATOM 734 N N . LEU A 1 90 ? -5.560 -5.076 5.402 1.00 97.44 90 LEU A N 1
ATOM 735 C CA . LEU A 1 90 ? -5.271 -4.237 6.560 1.00 97.44 90 LEU A CA 1
ATOM 736 C C . LEU A 1 90 ? -5.594 -5.038 7.818 1.00 97.44 90 LEU A C 1
ATOM 738 O O . LEU A 1 90 ? -6.722 -5.497 7.976 1.00 97.44 90 LEU A O 1
ATOM 742 N N . VAL A 1 91 ? -4.615 -5.208 8.700 1.00 95.44 91 VAL A N 1
ATOM 743 C CA . VAL A 1 91 ? -4.745 -5.948 9.959 1.00 95.44 91 VAL A CA 1
ATOM 744 C C . VAL A 1 91 ? -4.510 -4.996 11.121 1.00 95.44 91 VAL A C 1
ATOM 746 O O . VAL A 1 91 ? -3.488 -4.315 11.172 1.00 95.44 91 VAL A O 1
ATOM 749 N N . THR A 1 92 ? -5.439 -4.955 12.064 1.00 92.25 92 THR A N 1
ATOM 750 C CA . THR A 1 92 ? -5.375 -4.136 13.277 1.00 92.25 92 THR A CA 1
ATOM 751 C C . THR A 1 92 ? -5.686 -4.999 14.498 1.00 92.25 92 THR A C 1
ATOM 753 O O . THR A 1 92 ? -6.023 -6.178 14.386 1.00 92.25 92 THR A O 1
ATOM 756 N N . ASP A 1 93 ? -5.555 -4.424 15.686 1.00 86.25 93 ASP A N 1
ATOM 757 C CA . ASP A 1 93 ? -5.960 -5.029 16.955 1.00 86.25 93 ASP A CA 1
ATOM 758 C C . ASP A 1 93 ? -7.483 -5.279 17.024 1.00 86.25 93 ASP A C 1
ATOM 760 O O . ASP A 1 93 ? -7.919 -6.170 17.751 1.00 86.25 93 ASP A O 1
ATOM 764 N N . ALA A 1 94 ? -8.287 -4.522 16.265 1.00 81.56 94 ALA A N 1
ATOM 765 C CA . ALA A 1 94 ? -9.746 -4.656 16.221 1.00 81.56 94 ALA A CA 1
ATOM 766 C C . ALA A 1 94 ? -10.226 -5.725 15.224 1.00 81.56 94 ALA A C 1
ATOM 768 O 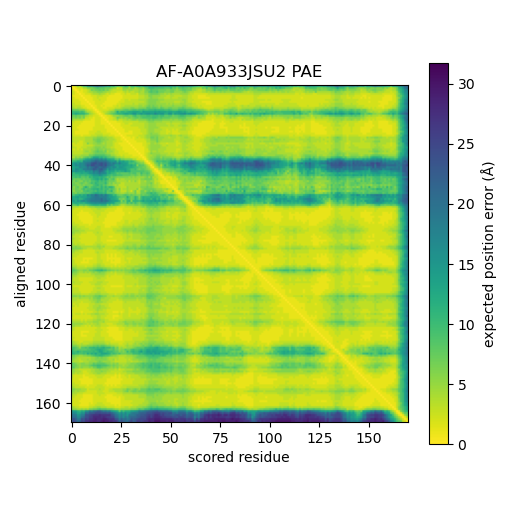O . ALA A 1 94 ? -11.323 -6.257 15.376 1.00 81.56 94 ALA A O 1
ATOM 769 N N . GLY A 1 95 ? -9.419 -6.050 14.211 1.00 88.38 95 GLY A N 1
ATOM 770 C CA . GLY A 1 95 ? -9.796 -7.007 13.178 1.00 88.38 95 GLY A CA 1
ATOM 771 C C . GLY A 1 95 ? -8.987 -6.841 11.899 1.00 88.38 95 GLY A C 1
ATOM 772 O O . GLY A 1 95 ? -7.878 -6.312 11.896 1.00 88.38 95 GLY A O 1
ATOM 773 N N . SER A 1 96 ? -9.544 -7.302 10.783 1.00 92.19 96 SER A N 1
ATOM 774 C CA . SER A 1 96 ? -8.912 -7.157 9.473 1.00 92.19 96 SER A CA 1
ATOM 775 C C . SER A 1 96 ? -9.922 -6.807 8.395 1.00 92.19 96 SER A C 1
ATOM 777 O O . SER A 1 96 ? -11.067 -7.252 8.462 1.00 92.19 96 SER A O 1
ATOM 779 N N . SER A 1 97 ? -9.482 -6.083 7.371 1.00 95.25 97 SER A N 1
ATOM 780 C CA . SER A 1 97 ? -10.302 -5.746 6.210 1.00 95.25 97 SER A CA 1
ATOM 781 C C . SER A 1 97 ? -9.543 -5.953 4.909 1.00 95.25 97 SER A C 1
ATOM 783 O O . SER A 1 97 ? -8.361 -5.621 4.804 1.00 95.25 97 SER A O 1
ATOM 785 N N . ALA A 1 98 ? -10.259 -6.439 3.897 1.00 95.88 98 ALA A N 1
ATOM 786 C CA . ALA A 1 98 ? -9.847 -6.315 2.506 1.00 95.88 98 ALA A CA 1
ATOM 787 C C . ALA A 1 98 ? -9.967 -4.845 2.050 1.00 95.88 98 ALA A C 1
ATOM 789 O O . ALA A 1 98 ? -10.733 -4.077 2.653 1.00 95.88 98 ALA A O 1
ATOM 790 N N . PRO A 1 99 ? -9.220 -4.427 1.017 1.00 96.56 99 PRO A N 1
ATOM 791 C CA . PRO A 1 99 ? -9.387 -3.112 0.422 1.00 96.56 99 PRO A CA 1
ATOM 792 C C . PRO A 1 99 ? -10.761 -3.001 -0.241 1.00 96.56 99 PRO A C 1
ATOM 794 O O . PRO A 1 99 ? -11.259 -3.951 -0.838 1.00 96.56 99 PRO A O 1
ATOM 797 N N . SER A 1 100 ? -11.358 -1.815 -0.170 1.00 95.25 100 SER A N 1
ATOM 798 C CA . SER A 1 100 ? -12.535 -1.467 -0.966 1.00 95.25 100 SER A CA 1
ATOM 799 C C . SER A 1 100 ? -12.165 -1.141 -2.411 1.00 95.25 100 SER A C 1
ATOM 801 O O . SER A 1 100 ? -13.000 -1.266 -3.304 1.00 95.25 100 SER A O 1
ATOM 803 N N . LYS A 1 101 ? -10.922 -0.699 -2.651 1.00 95.62 101 LYS A N 1
ATOM 804 C CA . LYS A 1 101 ? -10.407 -0.420 -3.991 1.00 95.62 101 LYS A CA 1
ATOM 805 C C . LYS A 1 101 ? -8.885 -0.466 -4.022 1.00 95.62 101 LYS A C 1
ATOM 807 O O . LYS A 1 101 ? -8.229 0.130 -3.168 1.00 95.62 101 LYS A O 1
ATOM 812 N N . ILE A 1 102 ? -8.337 -1.091 -5.057 1.00 97.56 102 ILE A N 1
ATOM 813 C CA . ILE A 1 102 ? -6.944 -0.918 -5.467 1.00 97.56 102 ILE A CA 1
ATOM 814 C C . ILE A 1 102 ? -6.962 -0.240 -6.834 1.00 97.56 102 ILE A C 1
ATOM 816 O O . ILE A 1 102 ? -7.797 -0.538 -7.684 1.00 97.56 102 ILE A O 1
ATOM 820 N N . THR A 1 103 ? -6.114 0.757 -7.043 1.00 96.69 103 THR A N 1
ATOM 821 C CA . THR A 1 103 ? -6.021 1.451 -8.329 1.00 96.69 103 THR A CA 1
ATOM 822 C C . THR A 1 103 ? -4.571 1.671 -8.674 1.00 96.69 103 THR A C 1
ATOM 824 O O . THR A 1 103 ? -3.843 2.309 -7.914 1.00 96.69 103 THR A O 1
ATOM 827 N N . LYS A 1 104 ? -4.158 1.179 -9.840 1.00 96.25 104 LYS A N 1
ATOM 828 C CA . LYS A 1 104 ? -2.834 1.458 -10.378 1.00 96.25 104 LYS A CA 1
ATOM 829 C C . LYS A 1 104 ? -2.681 2.950 -10.647 1.00 96.25 104 LYS A C 1
ATOM 831 O O . LYS A 1 104 ? -3.503 3.581 -11.310 1.00 96.25 104 LYS A O 1
ATOM 836 N N . VAL A 1 105 ? -1.605 3.518 -10.126 1.00 94.19 105 VAL A N 1
ATOM 837 C CA . VAL A 1 105 ? -1.255 4.928 -10.276 1.00 94.19 105 VAL A CA 1
ATOM 838 C C . VAL A 1 105 ? -0.045 5.003 -11.184 1.00 94.19 105 VAL A C 1
ATOM 840 O O . VAL A 1 105 ? 0.961 4.338 -10.952 1.00 94.19 105 VAL A O 1
ATOM 843 N N . LYS A 1 106 ? -0.122 5.817 -12.236 1.00 91.44 106 LYS A N 1
ATOM 844 C CA . LYS A 1 106 ? 1.011 6.015 -13.138 1.00 91.44 106 LYS A CA 1
ATOM 845 C C . LYS A 1 106 ? 2.085 6.855 -12.445 1.00 91.44 106 LYS A C 1
ATOM 847 O O . LYS A 1 106 ? 1.857 8.026 -12.146 1.00 91.44 106 LYS A O 1
ATOM 852 N N . ALA A 1 107 ? 3.270 6.281 -12.256 1.00 89.62 107 ALA A N 1
ATOM 853 C CA . ALA A 1 107 ? 4.433 7.024 -11.793 1.00 89.62 107 ALA A CA 1
ATOM 854 C C . ALA A 1 107 ? 4.851 8.069 -12.846 1.00 89.62 107 ALA A C 1
ATOM 856 O O . ALA A 1 107 ? 5.193 7.738 -13.981 1.00 89.62 107 ALA A O 1
ATOM 857 N N . ASN A 1 108 ? 4.820 9.344 -12.466 1.00 88.19 108 ASN A N 1
ATOM 858 C CA . ASN A 1 108 ? 5.328 10.469 -13.249 1.00 88.19 108 ASN A CA 1
ATOM 859 C C . ASN A 1 108 ? 6.265 11.325 -12.375 1.00 88.19 108 ASN A C 1
ATOM 861 O O . ASN A 1 108 ? 6.436 11.042 -11.188 1.00 88.19 108 ASN A O 1
ATOM 865 N N . ALA A 1 109 ? 6.876 12.368 -12.941 1.00 86.88 109 ALA A N 1
ATOM 866 C CA . ALA A 1 109 ? 7.808 13.227 -12.204 1.00 86.88 109 ALA A CA 1
ATOM 867 C C . ALA A 1 109 ? 7.183 13.857 -10.942 1.00 86.88 109 ALA A C 1
ATOM 869 O O . ALA A 1 109 ? 7.835 13.914 -9.903 1.00 86.88 109 ALA A O 1
ATOM 870 N N . ASN A 1 110 ? 5.906 14.251 -11.001 1.00 84.94 110 ASN A N 1
ATOM 871 C CA . ASN A 1 110 ? 5.196 14.843 -9.863 1.00 84.94 110 ASN A CA 1
ATOM 872 C C . ASN A 1 110 ? 4.993 13.820 -8.739 1.00 84.94 110 ASN A C 1
ATOM 874 O O . ASN A 1 110 ? 5.279 14.099 -7.580 1.00 84.94 110 ASN A O 1
ATOM 878 N N . ILE A 1 111 ? 4.556 12.608 -9.084 1.00 87.88 111 ILE A N 1
ATOM 879 C CA . ILE A 1 111 ? 4.378 11.509 -8.131 1.00 87.88 111 ILE A CA 1
ATOM 880 C C . ILE A 1 111 ? 5.723 11.094 -7.517 1.00 87.88 111 ILE A C 1
ATOM 882 O O . ILE A 1 111 ? 5.802 10.906 -6.307 1.00 87.88 111 ILE A O 1
ATOM 886 N N . ARG A 1 112 ? 6.803 11.025 -8.307 1.00 90.19 112 ARG A N 1
ATOM 887 C CA . ARG A 1 112 ? 8.157 10.723 -7.802 1.00 90.19 112 ARG A CA 1
ATOM 888 C C . ARG A 1 112 ? 8.705 11.815 -6.881 1.00 90.19 112 ARG A C 1
ATOM 890 O O . ARG A 1 112 ? 9.432 11.499 -5.944 1.00 90.19 112 ARG A O 1
ATOM 897 N N . ALA A 1 113 ? 8.338 13.078 -7.102 1.00 86.94 113 ALA A N 1
ATOM 898 C CA . ALA A 1 113 ? 8.698 14.167 -6.196 1.00 86.94 113 ALA A CA 1
ATOM 899 C C . ALA A 1 113 ? 8.039 14.009 -4.811 1.00 86.94 113 ALA A C 1
ATOM 901 O O . ALA A 1 113 ? 8.646 14.358 -3.799 1.00 86.94 113 ALA A O 1
ATOM 902 N N . ILE A 1 114 ? 6.825 13.445 -4.758 1.00 86.50 114 ILE A N 1
ATOM 903 C CA . ILE A 1 114 ? 6.113 13.156 -3.504 1.00 86.50 114 ILE A CA 1
ATOM 904 C C . ILE A 1 114 ? 6.645 11.871 -2.853 1.00 86.50 114 ILE A C 1
ATOM 906 O O . ILE A 1 114 ? 6.894 11.849 -1.647 1.00 86.50 114 ILE A O 1
ATOM 910 N N . TYR A 1 115 ? 6.844 10.817 -3.648 1.00 91.94 115 TYR A N 1
ATOM 911 C CA . TYR A 1 115 ? 7.264 9.488 -3.202 1.00 91.94 115 TYR A CA 1
ATOM 912 C C . TYR A 1 115 ? 8.606 9.104 -3.854 1.00 91.94 115 TYR A C 1
ATOM 914 O O . TYR A 1 115 ? 8.639 8.386 -4.855 1.00 91.94 115 TYR A O 1
ATOM 922 N N . PRO A 1 116 ? 9.744 9.540 -3.287 1.00 91.88 116 PRO A N 1
ATOM 923 C CA . PRO A 1 116 ? 11.068 9.326 -3.872 1.00 91.88 116 PRO A CA 1
ATOM 924 C C . PRO A 1 116 ? 11.554 7.868 -3.814 1.00 91.88 116 PRO A C 1
ATOM 926 O O . PRO A 1 116 ? 12.624 7.567 -4.329 1.00 91.88 116 PRO A O 1
ATOM 929 N N . TYR A 1 117 ? 10.798 6.959 -3.188 1.00 94.56 117 TYR A N 1
ATOM 930 C CA . TYR A 1 117 ? 11.100 5.523 -3.175 1.00 94.56 117 TYR A CA 1
ATOM 931 C C . TYR A 1 117 ? 10.617 4.782 -4.429 1.00 94.56 117 TYR A C 1
ATOM 933 O O . TYR A 1 117 ? 10.902 3.597 -4.581 1.00 94.56 117 TYR A O 1
ATOM 941 N N . ILE A 1 118 ? 9.870 5.443 -5.319 1.00 95.31 118 ILE A N 1
ATOM 942 C CA . ILE A 1 118 ? 9.445 4.836 -6.581 1.00 95.31 118 ILE A CA 1
ATOM 943 C C . ILE A 1 118 ? 10.673 4.670 -7.476 1.00 95.31 118 ILE A C 1
ATOM 945 O O . ILE A 1 118 ? 11.362 5.645 -7.783 1.00 95.31 118 ILE A O 1
ATOM 949 N N . THR A 1 119 ? 10.909 3.450 -7.950 1.00 92.75 119 THR A N 1
ATOM 950 C CA . THR A 1 119 ? 12.006 3.120 -8.868 1.00 92.75 119 THR A CA 1
ATOM 951 C C . THR A 1 119 ? 11.486 3.009 -10.303 1.00 92.75 119 THR A C 1
ATOM 953 O O . THR A 1 119 ? 10.303 3.230 -10.563 1.00 92.75 119 THR A O 1
ATOM 956 N N . ASP A 1 120 ? 12.353 2.734 -11.273 1.00 91.06 120 ASP A N 1
ATOM 957 C CA . ASP A 1 120 ? 11.919 2.520 -12.664 1.00 91.06 120 ASP A CA 1
ATOM 958 C C . ASP A 1 120 ? 11.324 1.128 -12.897 1.00 91.06 120 ASP A C 1
ATOM 960 O O . ASP A 1 120 ? 10.652 0.897 -13.898 1.00 91.06 120 ASP A O 1
ATOM 964 N N . HIS A 1 121 ? 11.536 0.213 -11.952 1.00 91.75 121 HIS A N 1
ATOM 965 C CA . HIS A 1 121 ? 11.055 -1.162 -12.036 1.00 91.75 121 HIS A CA 1
ATOM 966 C C . HIS A 1 121 ? 9.820 -1.410 -11.166 1.00 91.75 121 HIS A C 1
ATOM 968 O O . HIS A 1 121 ? 9.194 -2.460 -11.292 1.00 91.75 121 HIS A O 1
ATOM 974 N N . SER A 1 122 ? 9.470 -0.483 -10.270 1.00 95.31 122 SER A N 1
ATOM 975 C CA . SER A 1 122 ? 8.293 -0.632 -9.425 1.00 95.31 122 SER A CA 1
ATOM 976 C C . SER A 1 122 ? 7.018 -0.156 -10.118 1.00 95.31 122 SER A C 1
ATOM 978 O O . SER A 1 122 ? 7.023 0.760 -10.942 1.00 95.31 122 SER A O 1
ATOM 980 N N . LEU A 1 123 ? 5.901 -0.771 -9.744 1.00 97.75 123 LEU A N 1
ATOM 981 C CA . LEU A 1 123 ? 4.567 -0.261 -10.029 1.00 97.75 123 LEU A CA 1
ATOM 982 C C . LEU A 1 123 ? 3.980 0.347 -8.764 1.00 97.75 123 LEU A C 1
ATOM 984 O O . LEU A 1 123 ? 4.365 -0.011 -7.652 1.00 97.75 123 LEU A O 1
ATOM 988 N N . THR A 1 124 ? 3.072 1.300 -8.946 1.00 97.88 124 THR A N 1
ATOM 989 C CA . THR A 1 124 ? 2.485 2.059 -7.844 1.00 97.88 124 THR A CA 1
ATOM 990 C C . THR A 1 124 ? 0.975 1.959 -7.820 1.00 97.88 124 THR A C 1
ATOM 992 O O . THR A 1 124 ? 0.336 1.937 -8.871 1.00 97.88 124 THR A O 1
ATOM 995 N N . TYR A 1 125 ? 0.409 1.953 -6.618 1.00 97.88 125 TYR A N 1
ATOM 996 C CA . TYR A 1 125 ? -1.009 1.742 -6.364 1.00 97.88 125 TYR A CA 1
ATOM 997 C C . TYR A 1 125 ? -1.513 2.694 -5.280 1.00 97.88 125 TYR A C 1
ATOM 999 O O . TYR A 1 125 ? -0.815 2.961 -4.302 1.00 97.88 125 TYR A O 1
ATOM 1007 N N . SER A 1 126 ? -2.746 3.171 -5.436 1.00 96.50 126 SER A N 1
ATOM 1008 C CA . SER A 1 126 ? -3.567 3.654 -4.327 1.00 96.50 126 SER A CA 1
ATOM 1009 C C . SER A 1 126 ? -4.388 2.475 -3.817 1.00 96.50 126 SER A C 1
ATOM 1011 O O . SER A 1 126 ? -5.102 1.833 -4.590 1.00 96.50 126 SER A O 1
ATOM 1013 N N . VAL A 1 127 ? -4.253 2.172 -2.530 1.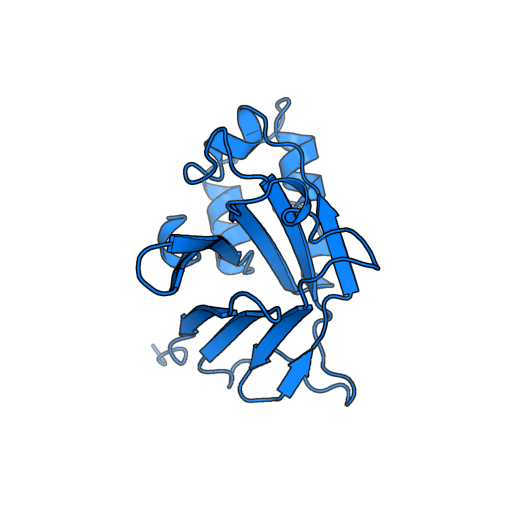00 97.31 127 VAL A N 1
ATOM 1014 C CA . VAL A 1 127 ? -4.984 1.102 -1.849 1.00 97.31 127 VAL A CA 1
ATOM 1015 C C . VAL A 1 127 ? -5.877 1.745 -0.800 1.00 97.31 127 VAL A C 1
ATOM 1017 O O . VAL A 1 127 ? -5.383 2.381 0.133 1.00 97.31 127 VAL A O 1
ATOM 1020 N N . ARG A 1 128 ? -7.191 1.582 -0.955 1.00 95.69 128 ARG A N 1
ATOM 1021 C CA . ARG A 1 128 ? -8.203 2.137 -0.055 1.00 95.69 128 ARG A CA 1
ATOM 1022 C C . ARG A 1 128 ? -8.897 1.036 0.716 1.00 95.69 128 ARG A C 1
ATOM 1024 O O . ARG A 1 128 ? -9.312 0.038 0.134 1.00 95.69 128 ARG A O 1
ATOM 1031 N N . PHE A 1 129 ? -9.063 1.255 2.010 1.00 95.25 129 PHE A N 1
ATOM 1032 C CA . PHE A 1 129 ? -9.832 0.406 2.910 1.00 95.25 129 PHE A CA 1
ATOM 1033 C C . PHE A 1 129 ? -11.030 1.183 3.458 1.00 95.25 129 PHE A C 1
ATOM 1035 O O . PHE A 1 129 ? -10.954 2.413 3.585 1.00 95.25 129 PHE A O 1
ATOM 1042 N N . PRO A 1 130 ? -12.128 0.493 3.812 1.00 93.50 130 PRO A N 1
ATOM 1043 C CA . PRO A 1 130 ? -13.182 1.108 4.611 1.00 93.50 130 PRO A CA 1
ATOM 1044 C C . PRO A 1 130 ? -12.619 1.623 5.946 1.00 93.50 130 PRO A C 1
ATOM 1046 O O . PRO A 1 130 ? -11.545 1.216 6.383 1.00 93.50 130 PRO A O 1
ATOM 1049 N N . LEU A 1 131 ? -13.338 2.529 6.609 1.00 91.00 131 LEU A N 1
ATOM 1050 C CA . LEU A 1 131 ? -12.972 2.979 7.960 1.00 91.00 131 LEU A CA 1
ATOM 1051 C C . LEU A 1 131 ? -13.301 1.930 9.027 1.00 91.00 131 LEU A C 1
ATOM 1053 O O . LEU A 1 131 ? -12.710 1.947 10.108 1.00 91.00 131 LEU A O 1
ATOM 1057 N N . THR A 1 132 ? -14.245 1.038 8.730 1.00 88.75 132 THR A N 1
ATOM 1058 C CA . THR A 1 132 ? -14.754 0.018 9.644 1.00 88.75 132 THR A CA 1
ATOM 1059 C C . THR A 1 132 ? -14.552 -1.390 9.100 1.00 88.75 132 THR A C 1
ATOM 1061 O O . THR A 1 132 ? -14.452 -1.592 7.891 1.00 88.75 132 THR A O 1
ATOM 1064 N N . ASP A 1 133 ? -14.517 -2.371 9.995 1.00 83.50 133 ASP A N 1
ATOM 1065 C CA . ASP A 1 133 ? -14.546 -3.788 9.649 1.00 83.50 133 ASP A CA 1
ATOM 1066 C C . ASP A 1 133 ? -15.961 -4.248 9.229 1.00 83.50 133 ASP A C 1
ATOM 1068 O O . ASP A 1 133 ? -16.918 -3.468 9.191 1.00 83.50 133 ASP A O 1
ATOM 1072 N N . GLY A 1 134 ? -16.107 -5.545 8.933 1.00 75.19 134 GLY A N 1
ATOM 1073 C CA . GLY A 1 134 ? -17.400 -6.155 8.594 1.00 75.19 134 GLY A CA 1
ATOM 1074 C C . GLY A 1 134 ? -18.432 -6.159 9.733 1.00 75.19 134 GLY A C 1
ATOM 1075 O O . GLY A 1 134 ? -19.605 -6.415 9.480 1.00 75.19 134 GLY A O 1
ATOM 1076 N N . ALA A 1 135 ? -18.020 -5.856 10.966 1.00 80.25 135 ALA A N 1
ATOM 1077 C CA . ALA A 1 135 ? -18.876 -5.715 12.142 1.00 80.25 135 ALA A CA 1
ATOM 1078 C C . ALA A 1 135 ? -19.125 -4.238 12.519 1.00 80.25 135 ALA A C 1
ATOM 1080 O O . ALA A 1 135 ? -19.696 -3.961 13.571 1.00 80.25 135 ALA A O 1
ATOM 1081 N N . SER A 1 136 ? -18.759 -3.293 11.642 1.00 81.88 136 SER A N 1
ATOM 1082 C CA . SER A 1 136 ? -18.884 -1.839 11.842 1.00 81.88 136 SER A CA 1
ATOM 1083 C C . SER A 1 136 ? -18.019 -1.256 12.970 1.00 81.88 136 SER A C 1
ATOM 1085 O O . SER A 1 136 ? -18.237 -0.118 13.387 1.00 81.88 136 SER A O 1
ATOM 1087 N N . ASN A 1 137 ? -17.001 -1.980 13.437 1.00 84.38 137 ASN A N 1
ATOM 1088 C CA . ASN A 1 137 ? -15.998 -1.431 14.347 1.00 84.38 137 ASN A CA 1
ATOM 1089 C C . ASN A 1 137 ? -14.962 -0.638 13.553 1.00 84.38 137 ASN A C 1
ATOM 1091 O O . ASN A 1 137 ? -14.515 -1.090 12.502 1.00 84.38 137 ASN A O 1
ATOM 1095 N N . ALA A 1 138 ? -14.532 0.519 14.057 1.00 88.50 138 ALA A N 1
ATOM 1096 C CA . ALA A 1 138 ? -13.457 1.284 13.428 1.00 88.50 138 ALA A CA 1
ATOM 1097 C C . ALA A 1 138 ? -12.164 0.450 13.347 1.00 88.50 138 ALA A C 1
ATOM 1099 O O . ALA A 1 138 ? -11.677 -0.041 14.366 1.00 88.50 138 ALA A O 1
ATOM 1100 N N . LEU A 1 139 ? -11.584 0.325 12.148 1.00 88.75 139 LEU A N 1
ATOM 1101 C CA . LEU A 1 139 ? -10.343 -0.428 11.931 1.00 88.75 139 LEU A CA 1
ATOM 1102 C C . LEU A 1 139 ? -9.166 0.237 12.641 1.00 88.75 139 LEU A C 1
ATOM 1104 O O . LEU A 1 139 ? -8.380 -0.441 13.301 1.00 88.75 139 LEU A O 1
ATOM 1108 N N . ILE A 1 140 ? -9.067 1.562 12.518 1.00 88.81 140 ILE A N 1
ATOM 1109 C CA . ILE A 1 140 ? -8.083 2.389 13.216 1.00 88.81 140 ILE A CA 1
ATOM 1110 C C . ILE A 1 140 ? -8.843 3.378 14.100 1.00 88.81 140 ILE A C 1
ATOM 1112 O O . ILE A 1 140 ? -9.587 4.224 13.612 1.00 88.81 140 ILE A O 1
ATOM 1116 N N . SER A 1 141 ? -8.637 3.267 15.407 1.00 86.06 141 SER A N 1
ATOM 1117 C CA . SER A 1 141 ? -9.250 4.097 16.445 1.00 86.06 141 SER A CA 1
ATOM 1118 C C . SER A 1 141 ? -8.177 4.707 17.349 1.00 86.06 141 SER A C 1
ATOM 1120 O O . SER A 1 141 ? -6.991 4.405 17.219 1.00 86.06 141 SER A O 1
ATOM 1122 N N . SER A 1 142 ? -8.578 5.536 18.314 1.00 82.31 142 SER A N 1
ATOM 1123 C CA . SER A 1 142 ? -7.658 6.085 19.319 1.00 82.31 142 SER A CA 1
ATOM 1124 C C . SER A 1 142 ? -7.022 5.019 20.223 1.00 82.31 142 SER A C 1
ATOM 1126 O O . SER A 1 142 ? -5.991 5.290 20.835 1.00 82.31 142 SER A O 1
ATOM 1128 N N . SER A 1 143 ? -7.607 3.818 20.309 1.00 84.50 143 SER A N 1
ATOM 1129 C CA . SER A 1 143 ? -7.042 2.683 21.049 1.00 84.50 143 SER A CA 1
ATOM 1130 C C . SER A 1 143 ? -6.150 1.770 20.208 1.00 84.50 143 SER A C 1
ATOM 1132 O O . SER A 1 143 ? -5.471 0.921 20.783 1.00 84.50 143 SER A O 1
ATOM 1134 N N . THR A 1 144 ? -6.143 1.923 18.880 1.00 88.38 144 THR A N 1
ATOM 1135 C CA . THR A 1 144 ? -5.283 1.144 17.978 1.00 88.38 144 THR A CA 1
ATOM 1136 C C . THR A 1 144 ? -3.832 1.499 18.260 1.00 88.38 144 THR A C 1
ATOM 1138 O O . THR A 1 144 ? -3.420 2.641 18.057 1.00 88.38 144 THR A O 1
ATOM 1141 N N . LYS A 1 145 ? -3.049 0.524 18.723 1.00 89.44 145 LYS A N 1
ATOM 1142 C CA . LYS A 1 145 ? -1.620 0.731 19.018 1.00 89.44 145 LYS A CA 1
ATOM 1143 C C . LYS A 1 145 ? -0.752 0.476 17.800 1.00 89.44 145 LYS A C 1
ATOM 1145 O O . LYS A 1 145 ? 0.334 1.033 17.663 1.00 89.44 145 LYS A O 1
ATOM 1150 N N . GLN A 1 146 ? -1.211 -0.410 16.929 1.00 92.56 146 GLN A N 1
ATOM 1151 C CA . GLN A 1 146 ? -0.469 -0.825 15.759 1.00 92.56 146 GLN A CA 1
ATOM 1152 C C . GLN A 1 146 ? -1.432 -1.330 14.695 1.00 92.56 146 GLN A C 1
ATOM 1154 O O . GLN A 1 146 ? -2.419 -1.994 14.992 1.00 92.56 146 GLN A O 1
ATOM 1159 N N . PHE A 1 147 ? -1.098 -1.088 13.436 1.00 95.31 147 PHE A N 1
ATOM 1160 C CA . PHE A 1 147 ? -1.724 -1.791 12.326 1.00 95.31 147 PHE A CA 1
ATOM 1161 C C . PHE A 1 147 ? -0.678 -2.222 11.302 1.00 95.31 147 PHE A C 1
ATOM 1163 O O . PHE A 1 147 ? 0.449 -1.716 11.273 1.00 95.31 147 PHE A O 1
ATOM 1170 N N . ARG A 1 148 ? -1.059 -3.179 10.458 1.00 97.69 148 ARG A N 1
ATOM 1171 C CA . ARG A 1 148 ? -0.208 -3.761 9.426 1.00 97.69 148 ARG A CA 1
ATOM 1172 C C . ARG A 1 148 ? -0.914 -3.800 8.085 1.00 97.69 148 ARG A C 1
ATOM 1174 O O . ARG A 1 148 ? -2.093 -4.131 8.013 1.00 97.69 148 ARG A O 1
ATOM 1181 N N . LEU A 1 149 ? -0.169 -3.506 7.029 1.00 98.50 149 LEU A N 1
ATOM 1182 C CA . LEU A 1 149 ? -0.561 -3.797 5.658 1.00 98.50 149 LEU A CA 1
ATOM 1183 C C . LEU A 1 149 ? 0.151 -5.084 5.243 1.00 98.50 149 LEU A C 1
ATOM 1185 O O . LEU A 1 149 ? 1.382 -5.119 5.175 1.00 98.50 149 LEU A O 1
ATOM 1189 N N . GLU A 1 150 ? -0.619 -6.139 5.005 1.00 98.56 150 GLU A N 1
ATOM 1190 C CA . GLU A 1 150 ? -0.104 -7.446 4.601 1.00 98.56 150 GLU A CA 1
ATOM 1191 C C . GLU A 1 150 ? -0.366 -7.669 3.107 1.00 98.56 150 GLU A C 1
ATOM 1193 O O . GLU A 1 150 ? -1.494 -7.506 2.642 1.00 98.56 150 GLU A O 1
ATOM 1198 N N . LEU A 1 151 ? 0.685 -8.023 2.362 1.00 98.56 151 LEU A N 1
ATOM 1199 C CA . LEU A 1 151 ? 0.637 -8.385 0.944 1.00 98.56 151 LEU A CA 1
ATOM 1200 C C . LEU A 1 151 ? 1.076 -9.848 0.847 1.00 98.56 151 LEU A C 1
ATOM 1202 O O . LEU A 1 151 ? 2.249 -10.162 1.064 1.00 98.56 151 LEU A O 1
ATOM 1206 N N . ILE A 1 152 ? 0.129 -10.752 0.597 1.00 98.00 152 ILE A N 1
ATOM 1207 C CA . ILE A 1 152 ? 0.327 -12.198 0.759 1.00 98.00 152 ILE A CA 1
ATOM 1208 C C . ILE A 1 152 ? -0.043 -12.936 -0.520 1.00 98.00 152 ILE A C 1
ATOM 1210 O O . ILE A 1 152 ? -1.126 -12.745 -1.058 1.00 98.00 152 ILE A O 1
ATOM 1214 N N . SER A 1 153 ? 0.814 -13.853 -0.942 1.00 96.75 153 SER A N 1
ATOM 1215 C CA . SER A 1 153 ? 0.534 -14.873 -1.950 1.00 96.75 153 SER A CA 1
ATOM 1216 C C . SER A 1 153 ? 1.133 -16.211 -1.502 1.00 96.75 153 SER A C 1
ATOM 1218 O O . SER A 1 153 ? 1.702 -16.324 -0.413 1.00 96.75 153 SER A O 1
ATOM 1220 N N . SER A 1 154 ? 1.030 -17.245 -2.337 1.00 93.56 154 SER A N 1
ATOM 1221 C CA . SER A 1 154 ? 1.741 -18.512 -2.113 1.00 93.56 154 SER A CA 1
ATOM 1222 C C . SER A 1 154 ? 3.262 -18.387 -2.268 1.00 93.56 154 SER A C 1
ATOM 1224 O O . SER A 1 154 ? 3.988 -19.234 -1.752 1.00 93.56 154 SER A O 1
ATOM 1226 N N . VAL A 1 155 ? 3.751 -17.350 -2.960 1.00 93.69 155 VAL A N 1
ATOM 1227 C CA . VAL A 1 155 ? 5.179 -17.170 -3.270 1.00 93.69 155 VAL A CA 1
ATOM 1228 C C . VAL A 1 155 ? 5.889 -16.192 -2.332 1.00 93.69 155 VAL A C 1
ATOM 1230 O O . VAL A 1 155 ? 7.117 -16.212 -2.256 1.00 93.69 155 VAL A O 1
ATOM 1233 N N . ALA A 1 156 ? 5.153 -15.323 -1.627 1.00 96.31 156 ALA A N 1
ATOM 1234 C CA . ALA A 1 156 ? 5.732 -14.365 -0.686 1.00 96.31 156 ALA A CA 1
ATOM 1235 C C . ALA A 1 156 ? 4.702 -13.816 0.316 1.00 96.31 156 ALA A C 1
ATOM 1237 O O . ALA A 1 156 ? 3.508 -13.744 0.032 1.00 96.31 156 ALA A O 1
ATOM 1238 N N . LYS A 1 157 ? 5.192 -13.328 1.460 1.00 97.50 157 LYS A N 1
ATOM 1239 C CA . LYS A 1 157 ? 4.428 -12.510 2.411 1.00 97.50 157 LYS A CA 1
ATOM 1240 C C . LYS A 1 157 ? 5.253 -11.290 2.805 1.00 97.50 157 LYS A C 1
ATOM 1242 O O . LYS A 1 157 ? 6.290 -11.456 3.437 1.00 97.50 157 LYS A O 1
ATOM 1247 N N . ALA A 1 158 ? 4.769 -10.096 2.468 1.00 98.31 158 ALA A N 1
ATOM 1248 C CA . ALA A 1 158 ? 5.296 -8.831 2.977 1.00 98.31 158 ALA A CA 1
ATOM 1249 C C . ALA A 1 158 ? 4.375 -8.271 4.067 1.00 98.31 158 ALA A C 1
ATOM 1251 O O . ALA A 1 158 ? 3.149 -8.347 3.953 1.00 98.31 158 ALA A O 1
ATOM 1252 N N . THR A 1 159 ? 4.960 -7.716 5.127 1.00 98.44 159 THR A N 1
ATOM 1253 C CA . THR A 1 159 ? 4.242 -7.155 6.277 1.00 98.44 159 THR A CA 1
ATOM 1254 C C . THR A 1 159 ? 4.806 -5.785 6.638 1.00 98.44 159 THR A C 1
ATOM 1256 O O . THR A 1 159 ? 5.886 -5.670 7.212 1.00 98.44 159 THR A O 1
ATOM 1259 N N . LEU A 1 160 ? 4.052 -4.730 6.336 1.00 98.38 160 LEU A N 1
ATOM 1260 C CA . LEU A 1 160 ? 4.429 -3.355 6.647 1.00 98.38 160 LEU A CA 1
ATOM 1261 C C . LEU A 1 160 ? 3.705 -2.913 7.918 1.00 98.38 160 LEU A C 1
ATOM 1263 O O . LEU A 1 160 ? 2.479 -2.946 7.956 1.00 98.38 160 LEU A O 1
ATOM 1267 N N . THR A 1 161 ? 4.444 -2.486 8.943 1.00 96.94 161 THR A N 1
ATOM 1268 C CA . THR A 1 161 ? 3.894 -2.248 10.289 1.00 96.94 161 THR A CA 1
ATOM 1269 C C . THR A 1 161 ? 4.020 -0.791 10.720 1.00 96.94 161 THR A C 1
ATOM 1271 O O . THR A 1 161 ? 5.121 -0.236 10.748 1.00 96.94 161 THR A O 1
ATOM 1274 N N . TRP A 1 162 ? 2.904 -0.178 11.113 1.00 94.56 162 TRP A N 1
ATOM 1275 C CA . TRP A 1 162 ? 2.866 1.164 11.690 1.00 94.56 162 TRP A CA 1
ATOM 1276 C C . TRP A 1 162 ? 2.494 1.095 13.161 1.00 94.56 162 TRP A C 1
ATOM 1278 O O . TRP A 1 162 ? 1.382 0.702 13.508 1.00 94.56 162 TRP A O 1
ATOM 1288 N N . ASP A 1 163 ? 3.409 1.553 14.007 1.00 91.06 163 ASP A N 1
ATOM 1289 C CA . ASP A 1 163 ? 3.129 1.808 15.412 1.00 91.06 163 ASP A CA 1
ATOM 1290 C C . ASP A 1 163 ? 2.462 3.175 15.547 1.00 91.06 163 ASP A C 1
ATOM 1292 O O . ASP A 1 163 ? 3.036 4.218 15.217 1.00 91.06 163 ASP A O 1
ATOM 1296 N N . LEU A 1 164 ? 1.228 3.157 16.028 1.00 81.31 164 LEU A N 1
ATOM 1297 C CA . LEU A 1 164 ? 0.526 4.327 16.511 1.00 81.31 164 LEU A CA 1
ATOM 1298 C C . LEU A 1 164 ? 0.868 4.405 17.994 1.00 81.31 164 LEU A C 1
ATOM 1300 O O . LEU A 1 164 ? 0.212 3.779 18.825 1.00 81.31 164 LEU A O 1
ATOM 1304 N N . ALA A 1 165 ? 1.959 5.100 18.331 1.00 61.72 165 ALA A N 1
ATOM 1305 C CA . ALA A 1 165 ? 2.255 5.373 19.733 1.00 61.72 165 ALA A CA 1
ATOM 1306 C C . ALA A 1 165 ? 0.961 5.877 20.402 1.00 61.72 165 ALA A C 1
ATOM 1308 O O . ALA A 1 165 ? 0.281 6.718 19.800 1.00 61.72 165 ALA A O 1
ATOM 1309 N N . PRO A 1 166 ? 0.576 5.361 21.588 1.00 44.41 166 PRO A N 1
ATOM 1310 C CA . PRO A 1 166 ? -0.576 5.909 22.283 1.00 44.41 166 PRO A CA 1
ATOM 1311 C C . PRO A 1 166 ? -0.318 7.404 22.422 1.00 44.41 166 PRO A C 1
ATOM 1313 O O . PRO A 1 166 ? 0.784 7.782 22.822 1.00 44.41 166 PRO A O 1
ATOM 1316 N N . LEU A 1 167 ? -1.287 8.234 22.023 1.00 37.94 167 LEU A N 1
ATOM 1317 C CA . LEU A 1 167 ? -1.226 9.677 22.238 1.00 37.94 167 LEU A CA 1
ATOM 1318 C C . LEU A 1 167 ? -0.884 9.889 23.715 1.00 37.94 167 LEU A C 1
ATOM 1320 O O . LEU A 1 167 ? -1.716 9.659 24.596 1.00 37.94 167 LEU A O 1
ATOM 1324 N N . GLY A 1 168 ? 0.381 10.222 23.977 1.00 29.09 168 GLY A N 1
ATOM 1325 C CA . GLY A 1 168 ? 0.834 10.633 25.288 1.00 29.09 168 GLY A CA 1
ATOM 1326 C C . GLY A 1 168 ? 0.007 11.850 25.651 1.00 29.09 168 GLY A C 1
ATOM 1327 O O . GLY A 1 168 ? -0.127 12.769 24.846 1.00 29.09 168 GLY A O 1
ATOM 1328 N N . LYS A 1 169 ? -0.624 11.800 26.821 1.00 29.34 169 LYS A N 1
ATOM 1329 C CA . LYS A 1 169 ? -1.185 12.992 27.440 1.00 29.34 169 LYS A CA 1
ATOM 1330 C C . LYS A 1 169 ? -0.021 13.953 27.674 1.00 29.34 169 LYS A C 1
ATOM 1332 O O . LYS A 1 169 ? 0.797 13.669 28.548 1.00 29.34 169 LYS A O 1
ATOM 1337 N N . ASP A 1 170 ? 0.029 15.020 26.892 1.00 31.80 170 ASP A N 1
ATOM 1338 C CA . ASP A 1 170 ? 0.621 16.284 27.326 1.00 31.80 170 ASP A CA 1
ATOM 1339 C C . ASP A 1 170 ? -0.466 17.093 28.050 1.00 31.80 170 ASP A C 1
ATOM 1341 O O . ASP A 1 170 ? -1.618 17.118 27.546 1.00 31.80 170 ASP A O 1
#

Sequence (170 aa):
MLKAWTREDRVYDRLESRLFATATFHSPAFRKAFMLRHEDFSGPGSEQARSLSLTSAGAEESLEFFVSTWTPNPDWNDFDQDDSIWRVTLVTDAGSSAPSKITKVKANANIRAIYPYITDHSLTYSVRFPLTDGASNALISSSTKQFRLELISSVAKATLTWDLAPLGKD

pLDDT: mean 87.32, std 13.7, range [29.09, 98.62]

Secondary structure (DSSP, 8-state):
-GGGGEEEEEEEETTEEEEEEEEEE--HHHHHHHHHH-TTTTSTTHHHHHHTTSS-GGGGSSEEEEEEEE-SSGGG--TTSTT-SPEEEEEESS-EE--SEEEEE---HHHHHH-TT--SS-EEEEEEE-SB-TTS-BSS-TT--EEEEEEE-SS-EEEEEEE-------

Nearest PDB structures (foldseek):
  8v8o-assembly2_B  TM=2.227E-01  e=5.080E+00  Panicum virgatum

Foldseek 3Di:
DQVQQKFWDWWDDPNHTAKTKMKGWLDPVNLVVVCVVCVPCVDPLVVVCVVQVSPPPCPVFWGKMKMKMAGPDPVLLCVQDPPHLKFKWKQWPVGIWGFPGKDWDDDDPSNCVVVVPHDPRITIIITIHGQADPVRHGRDDLPTQKMWIWIDGPRTIDITMRGPHRPPDD

Solvent-accessible surface area (backbone atoms only — not comparable to full-atom values): 9701 Å² total; per-residue (Å²): 117,71,68,82,47,40,36,63,34,76,34,68,56,100,85,40,70,45,37,38,40,39,36,34,50,61,42,71,68,49,28,54,55,49,44,74,72,43,78,76,58,80,53,91,48,33,65,56,40,41,74,68,33,48,77,38,82,71,42,79,69,37,46,40,31,47,35,34,37,36,42,77,51,68,83,74,64,35,77,60,46,96,83,37,74,57,46,58,34,44,38,32,85,75,47,63,39,60,58,76,43,52,40,77,43,84,85,44,73,55,53,37,70,75,41,74,83,62,54,95,78,42,50,35,31,43,39,28,26,57,51,42,34,97,84,68,46,57,46,76,49,91,82,41,51,41,39,32,47,34,44,36,42,96,81,42,69,40,68,31,69,47,75,38,73,70,81,72,87,125